Protein AF-A0A662MXB7-F1 (afdb_monomer_lite)

Secondary structure (DSSP, 8-state):
--HHHHHHHHHHHHHHHHHHH-SSHHHHHHHHHHHHHHHHHHHTTTS-HHHHHHHHHHHHHHHHHHHHHHHHHHHHHHH-

Sequence (80 aa):
MDVDTAIILFLTIWTLLDALLAHSTEIFLTILLIGTLITLELGEFFMRKESKDFLKSITYLLLIIFAIIVMKKVYEVLAG

Foldseek 3Di:
DQPLVVLVVQLVVQLVVLVVPPPDPLSSLVSSLVSLVVSLVVCVVRDDPVSNVVSVVVNVVSVVVNVVSVVVVVCVVVVD

pLDDT: mean 87.84, std 6.36, range [61.25, 94.69]

Radius of gyration: 14.54 Å; chains: 1; bounding box: 40×15×39 Å

Structure (mmCIF, N/CA/C/O backbone):
data_AF-A0A662MXB7-F1
#
_entry.id   AF-A0A662MXB7-F1
#
loop_
_atom_site.group_PDB
_atom_site.id
_atom_site.type_symbol
_atom_site.label_atom_id
_ato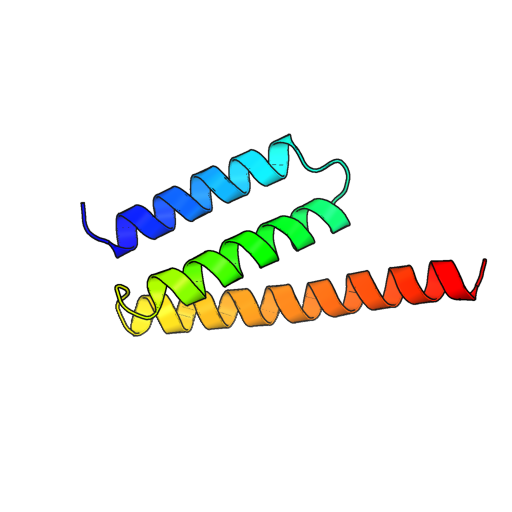m_site.label_alt_id
_atom_site.label_comp_id
_atom_site.label_asym_id
_atom_site.label_entity_id
_atom_site.label_seq_id
_atom_site.pdbx_PDB_ins_code
_atom_site.Cartn_x
_atom_site.Cartn_y
_atom_site.Cartn_z
_atom_site.occupancy
_atom_site.B_iso_or_equiv
_atom_site.auth_seq_id
_atom_site.auth_comp_id
_atom_site.auth_asym_id
_atom_site.auth_atom_id
_atom_site.pdbx_PDB_model_num
ATOM 1 N N . MET A 1 1 ? 21.730 -0.628 -15.434 1.00 64.38 1 MET A N 1
ATOM 2 C CA . MET A 1 1 ? 20.751 -1.407 -14.650 1.00 64.38 1 MET A CA 1
ATOM 3 C C . MET A 1 1 ? 19.464 -1.396 -15.445 1.00 64.38 1 MET A C 1
ATOM 5 O O . MET A 1 1 ? 19.070 -0.308 -15.850 1.00 64.38 1 MET A O 1
ATOM 9 N N . ASP A 1 2 ? 18.868 -2.552 -15.730 1.00 83.12 2 ASP A N 1
ATOM 10 C CA . ASP A 1 2 ? 17.539 -2.600 -16.346 1.00 83.12 2 ASP A CA 1
ATOM 11 C C . ASP A 1 2 ? 16.519 -1.864 -15.472 1.00 83.12 2 ASP A C 1
ATOM 13 O O . ASP A 1 2 ? 16.612 -1.876 -14.240 1.00 83.12 2 ASP A O 1
ATOM 17 N N . VAL A 1 3 ? 15.557 -1.207 -16.118 1.00 80.94 3 VAL A N 1
ATOM 18 C CA . VAL A 1 3 ? 14.512 -0.432 -15.435 1.00 80.94 3 VAL A CA 1
ATOM 19 C C . VAL A 1 3 ? 13.715 -1.324 -14.485 1.00 80.94 3 VAL A C 1
ATOM 21 O O . VAL A 1 3 ? 13.455 -0.930 -13.351 1.00 80.94 3 VAL A O 1
ATOM 24 N N . ASP A 1 4 ? 13.396 -2.550 -14.909 1.00 79.94 4 ASP A N 1
ATOM 25 C CA . ASP A 1 4 ? 12.706 -3.538 -14.079 1.00 79.94 4 ASP A CA 1
ATOM 26 C C . ASP A 1 4 ? 13.472 -3.796 -12.765 1.00 79.94 4 ASP A C 1
ATOM 28 O O . ASP A 1 4 ? 12.889 -3.772 -11.681 1.00 79.94 4 ASP A O 1
ATOM 32 N N . THR A 1 5 ? 14.800 -3.935 -12.833 1.00 85.62 5 THR A N 1
ATOM 33 C CA . THR A 1 5 ? 15.659 -4.123 -11.654 1.00 85.62 5 THR A CA 1
ATOM 34 C C . THR A 1 5 ? 15.680 -2.888 -10.756 1.00 85.62 5 THR A C 1
ATOM 36 O O . THR A 1 5 ? 15.666 -3.018 -9.534 1.00 85.62 5 THR A O 1
ATOM 39 N N . ALA A 1 6 ? 15.696 -1.683 -11.335 1.00 86.62 6 ALA A N 1
ATOM 40 C CA . ALA A 1 6 ? 15.645 -0.438 -10.569 1.00 86.62 6 ALA A CA 1
ATOM 41 C C . ALA A 1 6 ? 14.328 -0.294 -9.796 1.00 86.62 6 ALA A C 1
ATOM 43 O O . ALA A 1 6 ? 14.336 0.106 -8.634 1.00 86.62 6 ALA A O 1
ATOM 44 N N . ILE A 1 7 ? 13.213 -0.682 -10.414 1.00 85.06 7 ILE A N 1
ATOM 45 C CA . ILE A 1 7 ? 11.892 -0.648 -9.790 1.00 85.06 7 ILE A CA 1
ATOM 46 C C . ILE A 1 7 ? 11.782 -1.672 -8.660 1.00 85.06 7 ILE A C 1
ATOM 48 O O . ILE A 1 7 ? 11.304 -1.339 -7.578 1.00 85.06 7 ILE A O 1
ATOM 52 N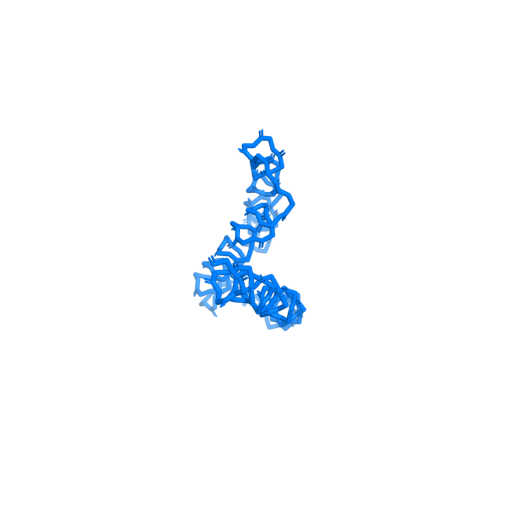 N . ILE A 1 8 ? 12.261 -2.900 -8.872 1.00 85.81 8 ILE A N 1
ATOM 53 C CA . ILE A 1 8 ? 12.279 -3.922 -7.816 1.00 85.81 8 ILE A CA 1
ATOM 54 C C . ILE A 1 8 ? 13.123 -3.444 -6.632 1.00 85.81 8 ILE A C 1
ATOM 56 O O . ILE A 1 8 ? 12.716 -3.592 -5.480 1.00 85.81 8 ILE A O 1
ATOM 60 N N . LEU A 1 9 ? 14.277 -2.830 -6.903 1.00 89.94 9 LEU A N 1
ATOM 61 C CA . LEU A 1 9 ? 15.149 -2.292 -5.864 1.00 89.94 9 LEU A CA 1
ATOM 62 C C . LEU A 1 9 ? 14.479 -1.138 -5.105 1.00 89.94 9 LEU A C 1
ATOM 64 O O . LEU A 1 9 ? 14.531 -1.113 -3.877 1.00 89.94 9 LEU A O 1
ATOM 68 N N . PHE A 1 10 ? 13.792 -0.238 -5.816 1.00 89.44 10 PHE A N 1
ATOM 69 C CA . PHE A 1 10 ? 12.989 0.824 -5.210 1.00 89.44 10 PHE A CA 1
ATOM 70 C C . PHE A 1 10 ? 11.902 0.251 -4.298 1.00 89.44 10 PHE A C 1
ATOM 72 O O . PHE A 1 10 ? 11.861 0.611 -3.127 1.00 89.44 10 PHE A O 1
ATOM 79 N N . LEU A 1 11 ? 11.084 -0.688 -4.785 1.00 89.25 11 LEU A N 1
ATOM 80 C CA . LEU A 1 11 ? 10.030 -1.328 -3.989 1.00 89.25 11 LEU A CA 1
ATOM 81 C C . LEU A 1 11 ? 10.586 -2.084 -2.782 1.00 89.25 11 LEU A C 1
ATOM 83 O O . LEU A 1 11 ? 9.967 -2.089 -1.722 1.00 89.25 11 LEU A O 1
ATOM 87 N N . THR A 1 12 ? 11.759 -2.700 -2.916 1.00 91.69 12 THR A N 1
ATOM 88 C CA . THR A 1 12 ? 12.418 -3.413 -1.815 1.00 91.69 12 THR A CA 1
ATOM 89 C C . THR A 1 12 ? 12.843 -2.442 -0.717 1.00 91.69 12 THR A C 1
ATOM 91 O O . THR A 1 12 ? 12.523 -2.655 0.451 1.00 91.69 12 THR A O 1
ATOM 94 N N . ILE A 1 13 ? 13.521 -1.352 -1.087 1.00 93.25 13 ILE A N 1
ATOM 95 C CA . ILE A 1 13 ? 13.928 -0.303 -0.144 1.00 93.25 13 ILE A CA 1
ATOM 96 C C . ILE A 1 13 ? 12.693 0.353 0.475 1.00 93.25 13 ILE A C 1
ATOM 98 O O . ILE A 1 13 ? 12.647 0.534 1.686 1.00 93.25 13 ILE A O 1
ATOM 102 N N . TRP A 1 14 ? 11.682 0.652 -0.340 1.00 92.81 14 TRP A N 1
ATOM 103 C CA . TRP A 1 14 ? 10.417 1.225 0.103 1.00 92.81 14 TRP A CA 1
ATOM 104 C C . TRP A 1 14 ? 9.733 0.335 1.145 1.00 92.81 14 TRP A C 1
ATOM 106 O O . TRP A 1 14 ? 9.416 0.795 2.233 1.00 92.81 14 TRP A O 1
ATOM 116 N N . THR A 1 15 ? 9.608 -0.964 0.866 1.00 91.12 15 THR A N 1
ATOM 117 C CA . THR A 1 15 ? 9.009 -1.942 1.789 1.00 91.12 15 THR A CA 1
ATOM 118 C C . THR A 1 15 ? 9.794 -2.048 3.099 1.00 91.12 15 THR A C 1
ATOM 120 O O . THR A 1 15 ? 9.201 -2.142 4.170 1.00 91.12 15 THR A O 1
ATOM 123 N N . LEU A 1 16 ? 11.129 -2.022 3.033 1.00 93.69 16 LEU A N 1
ATOM 124 C CA . LEU A 1 16 ? 11.994 -2.029 4.217 1.00 93.69 16 LEU A CA 1
ATOM 125 C C . LEU A 1 16 ? 11.811 -0.770 5.069 1.00 93.69 16 LEU A C 1
ATOM 127 O O . LEU A 1 16 ? 11.726 -0.867 6.293 1.00 93.69 16 LEU A O 1
ATOM 131 N N . LEU A 1 17 ? 11.739 0.400 4.432 1.00 92.19 17 LEU A N 1
ATOM 132 C CA . LEU A 1 17 ? 11.485 1.665 5.118 1.00 92.19 17 LEU A CA 1
ATOM 133 C C . LEU A 1 17 ? 10.093 1.678 5.748 1.00 92.19 17 LEU A C 1
ATOM 135 O O . LEU A 1 17 ? 9.970 2.020 6.922 1.00 92.19 17 LEU A O 1
ATOM 139 N N . ASP A 1 18 ? 9.071 1.230 5.022 1.00 90.94 18 ASP A N 1
ATOM 140 C CA . ASP A 1 18 ? 7.708 1.115 5.539 1.00 90.94 18 ASP A CA 1
ATOM 141 C C . ASP A 1 18 ? 7.651 0.187 6.750 1.00 90.94 18 ASP A C 1
ATOM 143 O O . ASP A 1 18 ? 7.030 0.527 7.753 1.00 90.94 18 ASP A O 1
ATOM 147 N N . ALA A 1 19 ? 8.332 -0.959 6.701 1.00 88.38 19 ALA A N 1
ATOM 148 C CA . ALA A 1 19 ? 8.363 -1.904 7.814 1.00 88.38 19 ALA A CA 1
ATOM 149 C C . ALA A 1 19 ? 9.038 -1.321 9.066 1.00 88.38 19 ALA A C 1
ATOM 151 O O . ALA A 1 19 ? 8.668 -1.677 10.183 1.00 88.38 19 ALA A O 1
ATOM 152 N N . LEU A 1 20 ? 10.019 -0.431 8.890 1.00 90.31 20 LEU A N 1
ATOM 153 C CA . LEU A 1 20 ? 10.727 0.210 9.995 1.00 90.31 20 LEU A CA 1
ATOM 154 C C . LEU A 1 20 ? 9.946 1.395 10.584 1.00 90.31 20 LEU A C 1
ATOM 156 O O . LEU A 1 20 ? 10.008 1.638 11.788 1.00 90.31 20 LEU A O 1
ATOM 160 N N . LEU A 1 21 ? 9.246 2.150 9.736 1.00 86.06 21 LEU A N 1
ATOM 161 C CA . LEU A 1 21 ? 8.570 3.394 10.112 1.00 86.06 21 LEU A CA 1
ATOM 162 C C . LEU A 1 21 ? 7.109 3.187 10.527 1.00 86.06 21 LEU A C 1
ATOM 164 O O . LEU A 1 21 ? 6.558 4.004 11.269 1.00 86.06 21 LEU A O 1
ATOM 168 N N . ALA A 1 22 ? 6.457 2.125 10.056 1.00 88.19 22 ALA A N 1
ATOM 169 C CA . ALA A 1 22 ? 5.051 1.897 10.335 1.00 88.19 22 ALA A CA 1
ATOM 170 C C . ALA A 1 22 ? 4.819 1.447 11.782 1.00 88.19 22 ALA A C 1
ATOM 172 O O . ALA A 1 22 ? 5.281 0.402 12.231 1.00 88.19 22 ALA A O 1
ATOM 173 N N . HIS A 1 23 ? 4.004 2.219 12.499 1.00 84.12 23 HIS A N 1
ATOM 174 C CA . HIS A 1 23 ? 3.630 1.932 13.885 1.00 84.12 23 HIS A CA 1
ATOM 175 C C . HIS A 1 23 ? 2.556 0.832 14.018 1.00 84.12 23 HIS A C 1
ATOM 177 O O . HIS A 1 23 ? 2.321 0.308 15.102 1.00 84.12 23 HIS A O 1
ATOM 183 N N . SER A 1 24 ? 1.874 0.490 12.921 1.00 88.94 24 SER A N 1
ATOM 184 C CA . SER A 1 24 ? 0.807 -0.513 12.875 1.00 88.94 24 SER A CA 1
ATOM 185 C C . SER A 1 24 ? 0.787 -1.201 11.515 1.00 88.94 24 SER A C 1
ATOM 187 O O . SER A 1 24 ? 1.115 -0.586 10.499 1.00 88.94 24 SER A O 1
ATOM 189 N N . THR A 1 25 ? 0.332 -2.455 11.481 1.00 87.38 25 THR A N 1
ATOM 190 C CA . THR A 1 25 ? 0.131 -3.225 10.245 1.00 87.38 25 THR A CA 1
ATOM 191 C C . THR A 1 25 ? -0.818 -2.518 9.274 1.00 87.38 25 THR A C 1
ATOM 193 O O . THR A 1 25 ? -0.607 -2.569 8.068 1.00 87.38 25 THR A O 1
ATOM 196 N N . GLU A 1 26 ? -1.833 -1.811 9.781 1.00 89.62 26 GLU A N 1
ATOM 197 C CA . GLU A 1 26 ? -2.776 -1.039 8.955 1.00 89.62 26 GLU A CA 1
ATOM 198 C C . GLU A 1 26 ? -2.063 0.110 8.220 1.00 89.62 26 GLU A C 1
ATOM 200 O O . GLU A 1 26 ? -2.265 0.318 7.022 1.00 89.62 26 GLU A O 1
ATOM 205 N N . ILE A 1 27 ? -1.176 0.816 8.929 1.00 89.75 27 ILE A N 1
A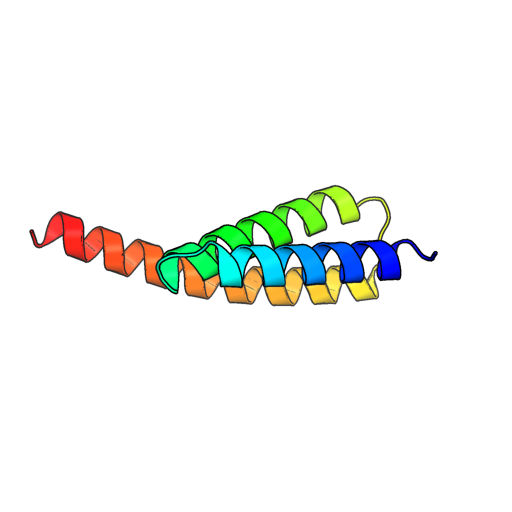TOM 206 C CA . ILE A 1 27 ? -0.372 1.915 8.381 1.00 89.75 27 ILE A CA 1
ATOM 207 C C . ILE A 1 27 ? 0.646 1.361 7.384 1.00 89.75 27 ILE A C 1
ATOM 209 O O . ILE A 1 27 ? 0.743 1.876 6.276 1.00 89.75 27 ILE A O 1
ATOM 213 N N . PHE A 1 28 ? 1.337 0.274 7.739 1.00 92.25 28 PHE A N 1
ATOM 214 C CA . PHE A 1 28 ? 2.291 -0.408 6.864 1.00 92.25 28 PHE A CA 1
ATOM 215 C C . PHE A 1 28 ? 1.660 -0.767 5.518 1.00 92.25 28 PHE A C 1
ATOM 217 O O . PHE A 1 28 ? 2.155 -0.361 4.474 1.00 92.25 28 PHE A O 1
ATOM 224 N N . LEU A 1 29 ? 0.525 -1.472 5.539 1.00 91.19 29 LEU A N 1
ATOM 225 C CA . LEU A 1 29 ? -0.164 -1.908 4.324 1.00 91.19 29 LEU A CA 1
ATOM 226 C C . LEU A 1 29 ? -0.656 -0.729 3.480 1.00 91.19 29 LEU A C 1
ATOM 228 O O . LEU A 1 29 ? -0.649 -0.805 2.253 1.00 91.19 29 LEU A O 1
ATOM 232 N N . THR A 1 30 ? -1.055 0.367 4.127 1.00 92.38 30 THR A N 1
ATOM 233 C CA . THR A 1 30 ? -1.489 1.584 3.436 1.00 92.38 30 THR A CA 1
ATOM 234 C C . THR A 1 30 ? -0.325 2.272 2.726 1.00 92.38 30 THR A C 1
ATOM 236 O O . THR A 1 30 ? -0.446 2.612 1.551 1.00 92.38 30 THR A O 1
ATOM 239 N N . ILE A 1 31 ? 0.814 2.458 3.402 1.00 92.19 31 ILE A N 1
ATOM 240 C CA . ILE A 1 31 ? 1.985 3.104 2.790 1.00 92.19 31 ILE A CA 1
ATOM 241 C C . ILE A 1 31 ? 2.582 2.205 1.699 1.00 92.19 31 ILE A C 1
ATOM 243 O O . ILE A 1 31 ? 2.885 2.694 0.609 1.00 92.19 31 ILE A O 1
ATOM 247 N N . LEU A 1 32 ? 2.610 0.887 1.920 1.00 92.81 32 LEU A N 1
ATOM 248 C CA . LEU A 1 32 ? 3.030 -0.099 0.926 1.00 92.81 32 LEU A CA 1
ATOM 249 C C . LEU A 1 32 ? 2.163 -0.016 -0.340 1.00 92.81 32 LEU A C 1
ATOM 251 O O 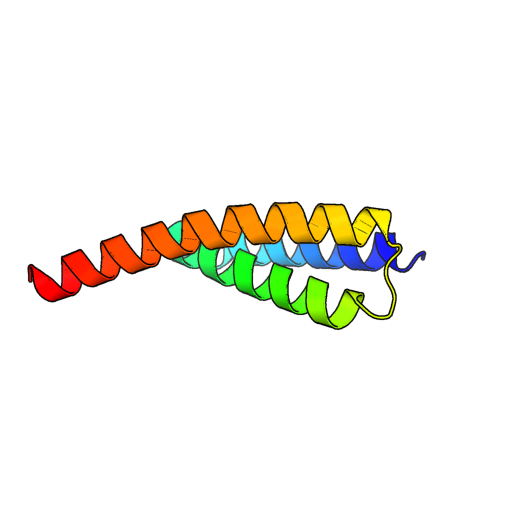. LEU A 1 32 ? 2.680 -0.030 -1.460 1.00 92.81 32 LEU A O 1
ATOM 255 N N . LEU A 1 33 ? 0.839 0.104 -0.176 1.00 93.38 33 LEU A N 1
ATOM 256 C CA . LEU A 1 33 ? -0.095 0.285 -1.287 1.00 93.38 33 LEU A CA 1
ATOM 257 C C . LEU A 1 33 ? 0.187 1.584 -2.042 1.00 93.38 33 LEU A C 1
ATOM 259 O O . LEU A 1 33 ? 0.236 1.564 -3.269 1.00 93.38 33 LEU A O 1
ATOM 263 N N . ILE A 1 34 ? 0.418 2.691 -1.335 1.00 91.94 34 ILE A N 1
ATOM 264 C CA . ILE A 1 34 ? 0.757 3.978 -1.956 1.00 91.94 34 ILE A CA 1
ATOM 265 C C . ILE A 1 34 ? 2.060 3.862 -2.759 1.00 91.94 34 ILE A C 1
ATOM 267 O O . ILE A 1 34 ? 2.080 4.228 -3.933 1.00 91.94 34 ILE A O 1
ATOM 271 N N . GLY A 1 35 ? 3.126 3.298 -2.183 1.00 90.94 35 GLY A N 1
ATOM 272 C CA . GLY A 1 35 ? 4.399 3.098 -2.882 1.00 90.94 35 GLY A CA 1
ATOM 273 C C . GLY A 1 35 ? 4.267 2.199 -4.113 1.00 90.94 35 GLY A C 1
ATOM 274 O O . GLY A 1 35 ? 4.841 2.485 -5.168 1.00 90.94 35 GLY A O 1
ATOM 275 N N . THR A 1 36 ? 3.443 1.154 -4.018 1.00 91.19 36 THR A N 1
ATOM 276 C CA . THR A 1 36 ? 3.144 0.250 -5.139 1.00 91.19 36 THR A CA 1
ATOM 277 C C . THR A 1 3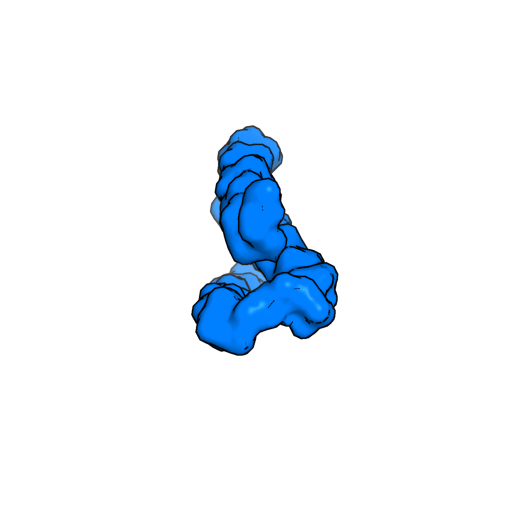6 ? 2.355 0.960 -6.243 1.00 91.19 36 THR A C 1
ATOM 279 O O . THR A 1 36 ? 2.694 0.821 -7.416 1.00 91.19 36 THR A O 1
ATOM 282 N N . LEU A 1 37 ? 1.345 1.764 -5.895 1.00 91.38 37 LEU A N 1
ATOM 283 C CA . LEU A 1 37 ? 0.558 2.552 -6.852 1.00 91.38 37 LEU A CA 1
ATOM 284 C C . LEU A 1 37 ? 1.415 3.590 -7.580 1.00 91.38 37 LEU A C 1
ATOM 286 O O . LEU A 1 37 ? 1.351 3.678 -8.802 1.00 91.38 37 LEU A O 1
ATOM 290 N N . ILE A 1 38 ? 2.262 4.322 -6.849 1.00 89.19 38 ILE A N 1
ATOM 291 C CA . ILE A 1 38 ? 3.211 5.278 -7.437 1.00 89.19 38 ILE A CA 1
ATOM 292 C C . ILE A 1 38 ? 4.139 4.556 -8.413 1.00 89.19 38 ILE A C 1
ATOM 294 O O . ILE A 1 38 ? 4.361 5.019 -9.527 1.00 89.19 38 ILE A O 1
ATOM 298 N N . THR A 1 39 ? 4.656 3.395 -8.017 1.00 88.44 39 THR A N 1
ATOM 299 C CA . THR A 1 39 ? 5.538 2.595 -8.868 1.00 88.44 39 THR A CA 1
ATOM 300 C C . THR A 1 39 ? 4.830 2.103 -10.126 1.00 88.44 39 THR A C 1
ATOM 302 O O . THR A 1 39 ? 5.434 2.085 -11.193 1.00 88.44 39 THR A O 1
ATOM 305 N N . LEU A 1 40 ? 3.558 1.718 -10.025 1.00 88.25 40 LEU A N 1
ATOM 306 C CA . LEU A 1 40 ? 2.763 1.298 -11.173 1.00 88.25 40 LEU A CA 1
ATOM 307 C C . LEU A 1 40 ? 2.527 2.459 -12.149 1.00 88.25 40 LEU A C 1
ATOM 309 O O . LEU A 1 40 ? 2.685 2.266 -13.351 1.00 88.25 40 LEU A O 1
ATOM 313 N N . GLU A 1 41 ? 2.194 3.642 -11.635 1.00 85.94 41 GLU A N 1
ATOM 314 C CA . GLU A 1 41 ? 1.937 4.846 -12.432 1.00 85.94 41 GLU A CA 1
ATOM 315 C C . GLU A 1 41 ? 3.217 5.345 -13.122 1.00 85.94 41 GLU A C 1
ATOM 317 O O . GLU A 1 41 ? 3.252 5.574 -14.328 1.00 85.94 41 GLU A O 1
ATOM 322 N N . LEU A 1 42 ? 4.320 5.446 -12.375 1.00 83.69 42 LEU A N 1
ATOM 323 C CA . LEU A 1 42 ? 5.616 5.855 -12.922 1.00 83.69 42 LEU A CA 1
ATOM 324 C C . LEU A 1 42 ? 6.211 4.776 -13.836 1.00 83.69 42 LEU A C 1
ATOM 326 O O . LEU A 1 42 ? 6.855 5.085 -14.836 1.00 83.69 42 LEU A O 1
ATOM 330 N N . GLY A 1 43 ? 5.996 3.506 -13.497 1.00 76.88 43 GLY A N 1
ATOM 331 C CA . GLY A 1 43 ? 6.459 2.346 -14.248 1.00 76.88 43 GLY A CA 1
ATOM 332 C C . GLY A 1 43 ? 5.641 2.073 -15.506 1.00 76.88 43 GLY A C 1
ATOM 333 O O . GLY A 1 43 ? 6.140 1.394 -16.397 1.00 76.88 43 GLY A O 1
ATOM 334 N N . GLU A 1 44 ? 4.430 2.620 -15.646 1.00 76.25 44 GLU A N 1
ATOM 335 C CA . GLU A 1 44 ? 3.538 2.369 -16.785 1.00 76.25 44 GLU A CA 1
ATOM 336 C C . GLU A 1 44 ? 4.197 2.664 -18.140 1.00 76.25 44 GLU A C 1
ATOM 338 O O . GLU A 1 44 ? 3.950 1.930 -19.102 1.00 76.25 44 GLU A O 1
ATOM 343 N N . PHE A 1 45 ? 5.066 3.674 -18.195 1.00 72.88 45 PHE A N 1
ATOM 344 C CA . PHE A 1 45 ? 5.771 4.088 -19.409 1.00 72.88 45 PHE A CA 1
ATOM 345 C C . PHE A 1 45 ? 7.105 3.368 -19.640 1.00 72.88 45 PHE A C 1
ATOM 347 O O . PHE A 1 45 ? 7.598 3.360 -20.767 1.00 72.88 45 PHE A O 1
ATOM 354 N N . PHE A 1 46 ? 7.694 2.767 -18.601 1.00 75.19 46 PHE A N 1
ATOM 355 C CA . PHE A 1 46 ? 9.063 2.242 -18.653 1.00 75.19 46 PHE A CA 1
ATOM 356 C C . PHE A 1 46 ? 9.184 0.731 -18.369 1.00 75.19 46 PHE A C 1
ATOM 358 O O . PHE A 1 46 ? 10.225 0.150 -18.671 1.00 75.19 46 PHE A O 1
ATOM 365 N N . MET A 1 47 ? 8.154 0.077 -17.816 1.00 76.56 47 MET A N 1
ATOM 366 C CA . MET A 1 47 ? 8.152 -1.362 -17.515 1.00 76.56 47 MET A CA 1
ATOM 367 C C . MET A 1 47 ? 7.734 -2.233 -18.693 1.00 76.56 47 MET A C 1
ATOM 369 O O . MET A 1 47 ? 6.891 -1.875 -19.519 1.00 76.56 47 MET A O 1
ATOM 373 N N . ARG A 1 48 ? 8.249 -3.466 -18.691 1.00 81.75 48 ARG A N 1
ATOM 374 C CA . ARG A 1 48 ? 7.748 -4.532 -19.558 1.00 81.75 48 ARG A CA 1
ATOM 375 C C . ARG A 1 48 ? 6.329 -4.932 -19.155 1.00 81.75 48 ARG A C 1
ATOM 377 O O . ARG A 1 48 ? 5.953 -4.901 -17.984 1.00 81.75 48 ARG A O 1
ATOM 384 N N . LYS A 1 49 ? 5.548 -5.371 -20.145 1.00 82.12 49 LYS A N 1
ATOM 385 C CA . LYS A 1 49 ? 4.140 -5.762 -19.970 1.00 82.12 49 LYS A CA 1
ATOM 386 C C . LYS A 1 49 ? 3.952 -6.860 -18.912 1.00 82.12 49 LYS A C 1
ATOM 388 O O . LYS A 1 49 ? 3.040 -6.765 -18.106 1.00 82.12 49 LYS A O 1
ATOM 393 N N . GLU A 1 50 ? 4.855 -7.838 -18.872 1.00 82.19 50 GLU A N 1
ATOM 394 C CA . GLU A 1 50 ? 4.834 -8.936 -17.896 1.00 82.19 50 GLU A CA 1
ATOM 395 C C . GLU A 1 50 ? 5.032 -8.443 -16.451 1.00 82.19 50 GLU A C 1
ATOM 397 O O . GLU A 1 50 ? 4.202 -8.719 -15.586 1.00 82.19 50 GLU A O 1
ATOM 402 N N . SER A 1 51 ? 6.065 -7.625 -16.203 1.00 80.88 51 SER A N 1
ATOM 403 C CA . SER A 1 51 ? 6.313 -7.001 -14.895 1.00 80.88 51 SER A CA 1
ATOM 404 C C . SER A 1 51 ? 5.135 -6.133 -14.444 1.00 80.88 51 SER A C 1
ATOM 406 O O . SER A 1 51 ? 4.767 -6.122 -13.270 1.00 80.88 51 SER A O 1
ATOM 408 N N . LYS A 1 52 ? 4.513 -5.421 -15.390 1.00 84.75 52 LYS A N 1
ATOM 409 C CA . LYS A 1 52 ? 3.357 -4.556 -15.143 1.00 84.75 52 LYS A CA 1
ATOM 410 C C . LYS A 1 52 ? 2.113 -5.350 -14.753 1.00 84.75 52 LYS A C 1
ATOM 412 O O . LYS A 1 52 ? 1.424 -4.962 -13.814 1.00 84.75 52 LYS A O 1
ATOM 417 N N . ASP A 1 53 ? 1.820 -6.446 -15.446 1.00 87.81 53 ASP A N 1
ATOM 418 C CA . ASP A 1 53 ? 0.663 -7.292 -15.133 1.00 87.81 53 ASP A CA 1
ATOM 419 C C . ASP A 1 53 ? 0.828 -7.974 -13.763 1.00 87.81 53 ASP A C 1
ATOM 421 O O . ASP A 1 53 ? -0.133 -8.082 -12.991 1.00 87.81 53 ASP A O 1
ATOM 425 N N . PHE A 1 54 ? 2.063 -8.336 -13.401 1.00 86.69 54 PHE A N 1
ATOM 426 C CA . PHE A 1 54 ? 2.390 -8.813 -12.060 1.00 86.69 54 PHE A CA 1
ATOM 427 C C . PHE A 1 54 ? 2.182 -7.732 -10.988 1.00 86.69 54 PHE A C 1
ATOM 429 O O . PHE A 1 54 ? 1.473 -7.972 -10.008 1.00 86.69 54 PHE A O 1
ATOM 436 N N . LEU A 1 55 ? 2.716 -6.519 -11.192 1.00 86.94 55 LEU A N 1
ATOM 437 C CA . LEU A 1 55 ? 2.510 -5.392 -10.273 1.00 86.94 55 LEU A CA 1
ATOM 438 C C . LEU A 1 55 ? 1.027 -5.054 -10.114 1.00 86.94 55 LEU A C 1
ATOM 440 O O . LEU A 1 55 ? 0.564 -4.879 -8.993 1.00 86.94 55 LEU A O 1
ATOM 444 N N . LYS A 1 56 ? 0.258 -5.026 -11.209 1.00 90.00 56 LYS A N 1
ATOM 445 C CA . LYS A 1 56 ? -1.197 -4.819 -11.159 1.00 90.00 56 LYS A CA 1
ATOM 446 C C . LYS A 1 56 ? -1.882 -5.861 -10.288 1.00 90.00 56 LYS A C 1
ATOM 448 O O . LYS A 1 56 ? -2.721 -5.500 -9.469 1.00 90.00 56 LYS A O 1
ATOM 453 N N . SER A 1 57 ? -1.520 -7.132 -10.442 1.00 90.69 57 SER A N 1
ATOM 454 C CA . SER A 1 57 ? -2.091 -8.222 -9.645 1.00 90.69 57 SER A CA 1
ATOM 455 C C . SER A 1 57 ? -1.818 -8.030 -8.149 1.00 90.69 57 SER A C 1
ATOM 457 O O . SER A 1 57 ? -2.731 -8.169 -7.335 1.00 90.69 57 SER A O 1
ATOM 459 N N . ILE A 1 58 ? -0.594 -7.629 -7.786 1.00 90.00 58 ILE A N 1
ATOM 460 C CA . ILE A 1 58 ? -0.233 -7.283 -6.402 1.00 90.00 58 ILE A CA 1
ATOM 461 C C . ILE A 1 58 ? -1.048 -6.084 -5.912 1.00 90.00 58 ILE A C 1
ATOM 463 O O . ILE A 1 58 ? -1.651 -6.151 -4.842 1.00 90.00 58 ILE A O 1
ATOM 467 N N . THR A 1 59 ? -1.122 -5.008 -6.697 1.00 92.00 59 THR A N 1
ATOM 468 C CA . THR A 1 59 ? -1.900 -3.811 -6.359 1.00 92.00 59 THR A CA 1
ATOM 469 C C . THR A 1 59 ? -3.364 -4.149 -6.098 1.00 92.00 59 THR A C 1
ATOM 471 O O . THR A 1 59 ? -3.929 -3.671 -5.118 1.00 92.00 59 THR A O 1
ATOM 474 N N . TYR A 1 60 ? -3.984 -5.004 -6.917 1.00 92.88 60 TYR A N 1
ATOM 475 C CA . TYR A 1 60 ? -5.362 -5.446 -6.694 1.00 92.88 60 TYR A CA 1
ATOM 476 C C . TYR A 1 60 ? -5.534 -6.176 -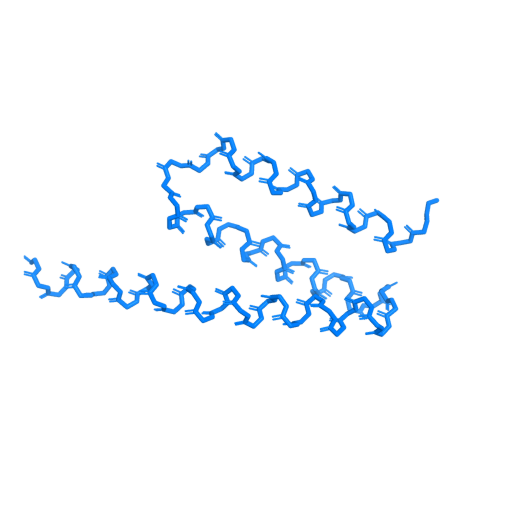5.358 1.00 92.88 60 TYR A C 1
ATOM 478 O O . TYR A 1 60 ? -6.498 -5.906 -4.643 1.00 92.88 60 TYR A O 1
ATOM 486 N N . LEU A 1 61 ? -4.597 -7.053 -4.984 1.00 92.62 61 LEU A N 1
ATOM 487 C CA . LEU A 1 61 ? -4.625 -7.712 -3.676 1.00 92.62 61 LEU A CA 1
ATOM 488 C C . LEU A 1 61 ? -4.487 -6.704 -2.528 1.00 92.62 61 LEU A C 1
ATOM 490 O O . LEU A 1 61 ? -5.272 -6.751 -1.580 1.00 92.62 61 LEU A O 1
ATOM 494 N N . LEU A 1 62 ? -3.544 -5.761 -2.623 1.00 90.44 62 LEU A N 1
ATOM 495 C CA . LEU A 1 62 ? -3.373 -4.717 -1.607 1.00 90.44 62 LEU A CA 1
ATOM 496 C C . LEU A 1 62 ? -4.614 -3.823 -1.495 1.00 90.44 62 LEU A C 1
ATOM 498 O O . LEU A 1 62 ? -4.995 -3.469 -0.385 1.00 90.44 62 LEU A O 1
ATOM 502 N N . LEU A 1 63 ? -5.275 -3.494 -2.608 1.00 93.31 63 LEU A N 1
ATOM 503 C CA . LEU A 1 63 ? -6.505 -2.698 -2.607 1.00 93.31 63 LEU A CA 1
ATOM 504 C C . LEU A 1 63 ? -7.646 -3.396 -1.863 1.00 93.31 63 LEU A C 1
ATOM 506 O O . LEU A 1 63 ? -8.369 -2.742 -1.114 1.00 93.31 63 LEU A O 1
ATOM 510 N N . ILE A 1 64 ? -7.798 -4.713 -2.026 1.00 94.69 64 ILE A N 1
ATOM 511 C CA . ILE A 1 64 ? -8.805 -5.488 -1.285 1.00 94.69 64 ILE A CA 1
ATOM 512 C C . ILE A 1 64 ? -8.514 -5.428 0.217 1.00 94.69 64 ILE A C 1
ATOM 514 O O . ILE A 1 64 ? -9.410 -5.154 1.015 1.00 94.69 64 ILE A O 1
ATOM 518 N N . ILE A 1 65 ? -7.256 -5.641 0.607 1.00 93.38 65 ILE A N 1
ATOM 519 C CA . ILE A 1 65 ? -6.838 -5.576 2.013 1.00 93.38 65 ILE A CA 1
ATOM 520 C C . ILE A 1 65 ? -7.062 -4.166 2.575 1.00 93.38 65 ILE A C 1
ATOM 522 O O . ILE A 1 65 ? -7.589 -4.009 3.676 1.00 93.38 65 ILE A O 1
ATOM 526 N N . PHE A 1 66 ? -6.729 -3.135 1.801 1.00 92.88 66 PHE A N 1
ATOM 527 C CA . PHE A 1 66 ? -6.944 -1.743 2.173 1.00 92.88 66 PHE A CA 1
ATOM 528 C C . PHE A 1 66 ? -8.427 -1.414 2.354 1.00 92.88 66 PHE A C 1
ATOM 530 O O . PHE A 1 66 ? -8.791 -0.784 3.343 1.00 92.88 66 PHE A O 1
ATOM 537 N N . ALA A 1 67 ? -9.303 -1.903 1.476 1.00 93.69 67 ALA A N 1
ATOM 538 C CA . ALA A 1 67 ? -10.743 -1.737 1.640 1.00 93.69 67 ALA A CA 1
ATOM 539 C C . ALA A 1 67 ? -11.239 -2.342 2.966 1.00 93.69 67 ALA A C 1
ATOM 541 O O . ALA A 1 67 ? -12.041 -1.719 3.659 1.00 93.69 67 ALA A O 1
ATOM 542 N N . ILE A 1 68 ? -10.722 -3.509 3.367 1.00 94.06 68 ILE A N 1
ATOM 543 C CA . ILE A 1 68 ? -11.048 -4.127 4.663 1.00 94.06 68 ILE A CA 1
ATOM 544 C C . ILE A 1 68 ? -10.556 -3.257 5.830 1.00 94.06 68 ILE A C 1
ATOM 546 O O . ILE A 1 68 ? -11.308 -3.043 6.782 1.00 94.06 68 ILE A O 1
ATOM 550 N N . ILE A 1 69 ? -9.329 -2.726 5.753 1.00 91.38 69 ILE A N 1
ATOM 551 C CA . ILE A 1 69 ? -8.778 -1.810 6.768 1.00 91.38 69 ILE A CA 1
ATOM 552 C C . ILE A 1 69 ? -9.670 -0.572 6.913 1.00 91.38 69 ILE A C 1
ATOM 554 O O . ILE A 1 69 ? -10.054 -0.213 8.027 1.00 91.38 69 ILE A O 1
ATOM 558 N N . VAL A 1 70 ? -10.042 0.052 5.792 1.00 92.31 70 VAL A N 1
ATOM 559 C CA . VAL A 1 70 ? -10.911 1.234 5.774 1.00 92.31 70 VAL A CA 1
ATOM 560 C C . VAL A 1 70 ? -12.273 0.906 6.375 1.00 92.31 70 VAL A C 1
ATOM 562 O O . VAL A 1 70 ? -12.721 1.627 7.260 1.00 92.31 70 VAL A O 1
ATOM 565 N N . MET A 1 71 ? -12.908 -0.198 5.970 1.00 94.38 71 MET A N 1
ATOM 566 C CA . MET A 1 71 ? -14.199 -0.619 6.525 1.00 94.38 71 MET A CA 1
ATOM 567 C C . MET A 1 71 ? -14.124 -0.815 8.038 1.00 94.38 71 MET A C 1
ATOM 569 O O . MET A 1 71 ? -14.979 -0.312 8.763 1.00 94.38 71 MET A O 1
ATOM 573 N N . LYS A 1 72 ? -13.079 -1.489 8.532 1.00 91.81 72 LYS A N 1
ATOM 574 C CA . LYS A 1 72 ? -12.858 -1.673 9.969 1.00 91.81 72 LYS A CA 1
ATOM 575 C C . LYS A 1 72 ? -12.744 -0.328 10.690 1.00 91.81 72 LYS A C 1
ATOM 577 O O . LYS A 1 72 ? -13.411 -0.137 11.703 1.00 91.81 72 LYS A O 1
ATOM 582 N N . LYS A 1 73 ? -11.965 0.621 10.157 1.00 88.94 73 LYS A N 1
ATOM 583 C CA . LYS A 1 73 ? -11.865 1.961 10.753 1.00 88.94 73 LYS A CA 1
ATOM 584 C C . LYS A 1 73 ? -13.162 2.749 10.699 1.00 88.94 73 LYS A C 1
ATOM 586 O O . LYS A 1 73 ? -13.487 3.417 11.672 1.00 88.94 73 LYS A O 1
ATOM 591 N N . VAL A 1 74 ? -13.927 2.644 9.618 1.00 92.88 74 VAL A N 1
ATOM 592 C CA . VAL A 1 74 ? -15.247 3.275 9.522 1.00 92.88 74 VAL A CA 1
ATOM 593 C C . VAL A 1 74 ? -16.187 2.719 10.594 1.00 92.88 74 VAL A C 1
ATOM 595 O O . VAL A 1 74 ? -16.846 3.501 11.271 1.00 92.88 74 VAL A O 1
ATOM 598 N N . TYR A 1 75 ? -16.214 1.401 10.810 1.00 93.56 75 TYR A N 1
ATOM 599 C CA . TYR A 1 75 ? -17.012 0.806 11.886 1.00 93.56 75 TYR A CA 1
ATOM 600 C C . TYR A 1 75 ? -16.566 1.259 13.275 1.00 93.56 75 TYR A C 1
ATOM 602 O O . TYR A 1 75 ? -17.422 1.564 14.094 1.00 93.56 75 TYR A O 1
ATOM 610 N N . GLU A 1 76 ? -15.260 1.336 13.540 1.00 91.69 76 GLU A N 1
ATOM 611 C CA . GLU A 1 76 ? -14.753 1.861 14.815 1.00 91.69 76 GLU A CA 1
ATOM 612 C C . GLU A 1 76 ? -15.191 3.313 15.056 1.00 91.69 76 GLU A C 1
ATOM 614 O O . GLU A 1 76 ? -15.557 3.655 16.174 1.00 91.69 76 GLU A O 1
ATOM 619 N N . VAL A 1 77 ? -15.192 4.151 14.014 1.00 92.12 77 VAL A N 1
ATOM 620 C CA . VAL A 1 77 ? -15.622 5.556 14.105 1.00 92.12 77 VAL A CA 1
ATOM 621 C C . VAL A 1 77 ? -17.139 5.691 14.263 1.00 92.12 77 VAL A C 1
ATOM 623 O O . VAL A 1 77 ? -17.589 6.620 14.918 1.00 92.12 77 VAL A O 1
ATOM 626 N N . LEU A 1 78 ? -17.933 4.806 13.652 1.00 89.75 78 LEU A N 1
ATOM 627 C CA . LEU A 1 78 ? -19.401 4.847 13.726 1.00 89.75 78 LEU A CA 1
ATOM 628 C C . LEU A 1 78 ? -19.974 4.176 14.982 1.00 89.75 78 LEU A C 1
ATOM 630 O O . LEU A 1 78 ? -21.095 4.489 15.374 1.00 89.75 78 LEU A O 1
ATOM 634 N N . ALA A 1 79 ? -19.261 3.200 15.548 1.00 81.75 79 ALA A N 1
ATOM 635 C CA . ALA A 1 79 ? -19.674 2.467 16.744 1.00 81.75 79 ALA A CA 1
ATOM 636 C C . ALA A 1 79 ? -19.119 3.066 18.051 1.00 81.75 79 ALA A C 1
ATOM 638 O O . ALA A 1 79 ? -19.524 2.620 19.127 1.00 81.75 79 ALA A O 1
ATOM 639 N N . GLY A 1 80 ? -18.190 4.022 17.954 1.00 61.25 80 GLY A N 1
ATOM 640 C CA . GLY A 1 80 ? -17.743 4.889 19.051 1.00 61.25 80 GLY A CA 1
ATOM 641 C C . GLY A 1 80 ? -18.514 6.201 19.084 1.00 61.25 80 GLY A C 1
ATOM 642 O O . GLY A 1 80 ? -18.607 6.770 20.193 1.00 61.25 80 GLY A O 1
#